Protein AF-A0AAV9K2X0-F1 (afdb_monomer)

pLDDT: mean 80.05, std 13.68, range [49.91, 96.88]

Secondary structure (DSSP, 8-state):
-HHHHHHHH-TTSTTPPPHHHHHT-PPPTTS-HHHHHHHHHHHHTT-SSPPPHHHHHHHHHHHHS---

Mean predicted aligned error: 8.77 Å

Sequence (68 aa):
MATDFMNRFGFNIENAPDWFYIQNLKKKPSESFREYAIRWRSEAARARPPMEESQMKDYFIRAQEPQI

Nearest PDB structures (foldseek):
  3kh1-assembly1_A  TM=4.028E-01  e=6.806E+00  Paramagnetospirillum magnetotacticum MS-1

Radius of gyration: 14.48 Å; Cα contacts (8 Å, |Δi|>4): 41; chains: 1; bounding box: 48×22×28 Å

Solvent-accessible surface area (backbone atoms only — not comparable to full-atom values): 4162 Å² total; per-residue (Å²): 110,70,65,56,49,44,71,75,65,51,73,58,70,86,69,30,48,45,71,67,58,59,39,66,53,62,77,54,92,91,51,53,72,67,58,38,53,53,51,52,52,58,50,47,75,48,20,59,76,75,67,53,73,69,56,50,53,56,37,56,54,57,30,69,53,80,87,127

Structure (mmCIF, N/CA/C/O backbone):
data_AF-A0AAV9K2X0-F1
#
_entry.id   AF-A0AAV9K2X0-F1
#
loop_
_atom_site.group_PDB
_atom_site.id
_atom_site.type_symbol
_atom_site.label_atom_id
_atom_site.label_alt_id
_atom_site.label_comp_id
_atom_site.label_asym_id
_atom_site.label_entity_id
_atom_site.label_seq_id
_atom_site.pdbx_PDB_ins_code
_atom_site.Cartn_x
_atom_site.Cartn_y
_atom_site.Cartn_z
_atom_site.occupancy
_atom_site.B_iso_or_equiv
_atom_site.auth_seq_id
_atom_site.auth_comp_id
_atom_site.auth_asym_id
_atom_site.auth_atom_id
_atom_site.pdbx_PDB_model_num
ATOM 1 N N . MET A 1 1 ? 33.628 6.187 -5.053 1.00 67.75 1 MET A N 1
ATOM 2 C CA . MET A 1 1 ? 32.628 7.100 -4.447 1.00 67.75 1 MET A CA 1
ATOM 3 C C . MET A 1 1 ? 31.196 6.726 -4.824 1.00 67.75 1 MET A C 1
ATOM 5 O O . MET A 1 1 ? 30.442 6.405 -3.920 1.00 67.75 1 MET A O 1
ATOM 9 N N . ALA A 1 2 ? 30.815 6.685 -6.108 1.00 62.84 2 ALA A N 1
ATOM 10 C CA . ALA A 1 2 ? 29.453 6.290 -6.510 1.00 62.84 2 ALA A CA 1
ATOM 11 C C . ALA A 1 2 ? 29.111 4.820 -6.182 1.00 62.84 2 ALA A C 1
ATOM 13 O O . ALA A 1 2 ? 28.030 4.539 -5.678 1.00 62.84 2 ALA A O 1
ATOM 14 N N . THR A 1 3 ? 30.051 3.894 -6.388 1.00 66.06 3 THR A N 1
ATOM 15 C CA . THR A 1 3 ? 29.857 2.462 -6.093 1.00 66.06 3 THR A CA 1
ATOM 16 C C . THR A 1 3 ? 29.678 2.193 -4.599 1.00 66.06 3 THR A C 1
ATOM 18 O O . THR A 1 3 ? 28.805 1.431 -4.217 1.00 66.06 3 THR A O 1
ATOM 21 N N . ASP A 1 4 ? 30.435 2.882 -3.743 1.00 73.69 4 ASP A N 1
ATOM 22 C CA . ASP A 1 4 ? 30.307 2.779 -2.282 1.00 73.69 4 ASP A CA 1
ATOM 23 C C . ASP A 1 4 ? 28.996 3.378 -1.767 1.00 73.69 4 ASP A C 1
ATOM 25 O O . ASP A 1 4 ? 28.368 2.821 -0.873 1.00 73.69 4 ASP A O 1
ATOM 29 N N . PHE A 1 5 ? 28.542 4.489 -2.356 1.00 65.94 5 PHE A N 1
ATOM 30 C CA . PHE A 1 5 ? 27.233 5.062 -2.051 1.00 65.94 5 PHE A CA 1
ATOM 31 C C . PHE A 1 5 ? 26.106 4.089 -2.426 1.00 65.94 5 PHE A C 1
ATOM 33 O O . PHE A 1 5 ? 25.211 3.839 -1.622 1.00 65.94 5 PHE A O 1
ATOM 40 N N . MET A 1 6 ? 26.190 3.471 -3.606 1.00 66.50 6 MET A N 1
ATOM 41 C CA . MET A 1 6 ? 25.243 2.444 -4.045 1.00 66.50 6 MET A CA 1
ATOM 42 C C . MET A 1 6 ? 25.340 1.163 -3.208 1.00 66.50 6 MET A C 1
ATOM 44 O O . MET A 1 6 ? 24.317 0.573 -2.916 1.00 66.50 6 MET A O 1
ATOM 48 N N . ASN A 1 7 ? 26.510 0.742 -2.737 1.00 66.62 7 ASN A N 1
ATOM 49 C CA . ASN A 1 7 ? 26.614 -0.442 -1.875 1.00 66.62 7 ASN A CA 1
ATOM 50 C C . ASN A 1 7 ? 26.097 -0.173 -0.454 1.00 66.62 7 ASN A C 1
ATOM 52 O O . ASN A 1 7 ? 25.526 -1.055 0.181 1.00 66.62 7 ASN A O 1
ATOM 56 N N . ARG A 1 8 ? 26.266 1.057 0.048 1.00 63.91 8 ARG A N 1
ATOM 57 C CA . ARG A 1 8 ? 25.871 1.448 1.408 1.00 63.91 8 ARG A CA 1
ATOM 58 C C . ARG A 1 8 ? 24.407 1.886 1.519 1.00 63.91 8 ARG A C 1
ATOM 60 O O . ARG A 1 8 ? 23.827 1.762 2.592 1.00 63.91 8 ARG A O 1
ATOM 67 N N . PHE A 1 9 ? 23.809 2.373 0.428 1.00 62.16 9 PHE A N 1
ATOM 68 C CA . PHE A 1 9 ? 22.418 2.853 0.371 1.00 62.16 9 PHE A CA 1
ATOM 69 C C . PHE A 1 9 ? 21.550 2.163 -0.697 1.00 62.16 9 PHE A C 1
ATOM 71 O O . PHE A 1 9 ? 20.338 2.372 -0.733 1.00 6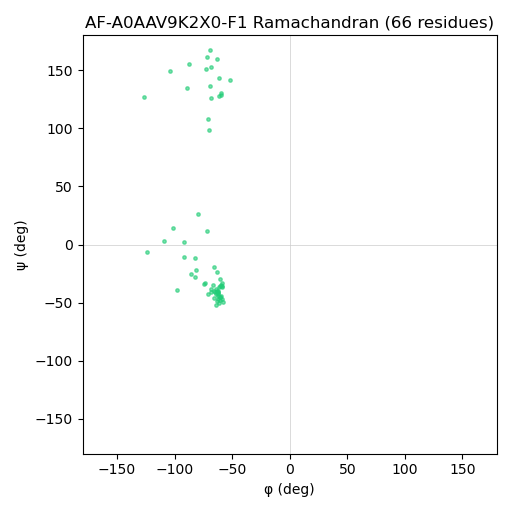2.16 9 PHE A O 1
ATOM 78 N N . GLY A 1 10 ? 22.117 1.308 -1.548 1.00 53.06 10 GLY A N 1
ATOM 79 C CA . GLY A 1 10 ? 21.409 0.522 -2.573 1.00 53.06 10 GLY A CA 1
ATOM 80 C C . GLY A 1 10 ? 20.715 -0.721 -2.024 1.00 53.06 10 GLY A C 1
ATOM 81 O O . GLY A 1 10 ? 20.441 -1.661 -2.759 1.00 53.06 10 GLY A O 1
ATOM 82 N N . PHE A 1 11 ? 20.349 -0.692 -0.746 1.00 50.00 11 PHE A N 1
ATOM 83 C CA . PHE A 1 11 ? 19.583 -1.724 -0.047 1.00 50.00 11 PHE A CA 1
ATOM 84 C C . PHE A 1 11 ? 18.095 -1.779 -0.468 1.00 50.00 11 PHE A C 1
ATOM 86 O O . PHE A 1 11 ? 17.274 -2.411 0.193 1.00 50.00 11 PHE A O 1
ATOM 93 N N . ASN A 1 12 ? 17.725 -1.081 -1.548 1.00 52.62 12 ASN A N 1
ATOM 94 C CA . ASN A 1 12 ? 16.340 -0.833 -1.961 1.00 52.62 12 ASN A 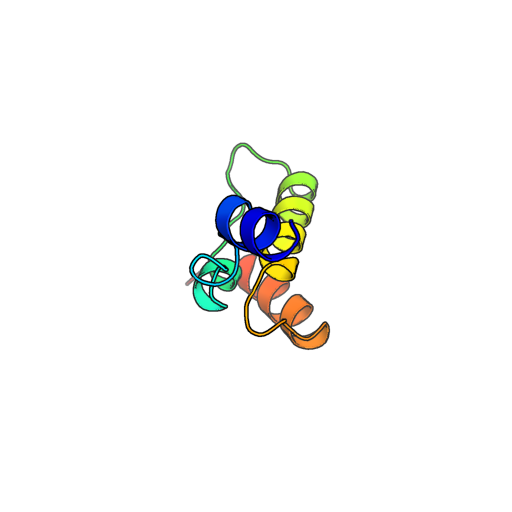CA 1
ATOM 95 C C . ASN A 1 12 ? 15.905 -1.598 -3.222 1.00 52.62 12 ASN A C 1
ATOM 97 O O . ASN A 1 12 ? 14.788 -1.383 -3.683 1.00 52.62 12 ASN A O 1
ATOM 101 N N . ILE A 1 13 ? 16.753 -2.453 -3.802 1.00 51.09 13 ILE A N 1
ATOM 102 C CA . ILE A 1 13 ? 16.374 -3.231 -4.996 1.00 51.09 13 ILE A CA 1
ATOM 103 C C . ILE A 1 13 ? 15.922 -4.648 -4.624 1.00 51.09 13 ILE A C 1
ATOM 105 O O . ILE A 1 13 ? 14.925 -5.108 -5.167 1.00 51.09 13 ILE A O 1
ATOM 109 N N . GLU A 1 14 ? 16.572 -5.307 -3.661 1.00 52.06 14 GLU A N 1
ATOM 110 C CA . GLU A 1 14 ? 16.199 -6.674 -3.249 1.00 52.06 14 GLU A CA 1
ATOM 111 C C . GLU A 1 14 ? 15.029 -6.715 -2.252 1.00 52.06 14 GLU A C 1
ATOM 113 O O . GLU A 1 14 ? 14.260 -7.668 -2.251 1.00 52.06 14 GLU A O 1
ATOM 118 N N . ASN A 1 15 ? 14.848 -5.658 -1.448 1.00 56.25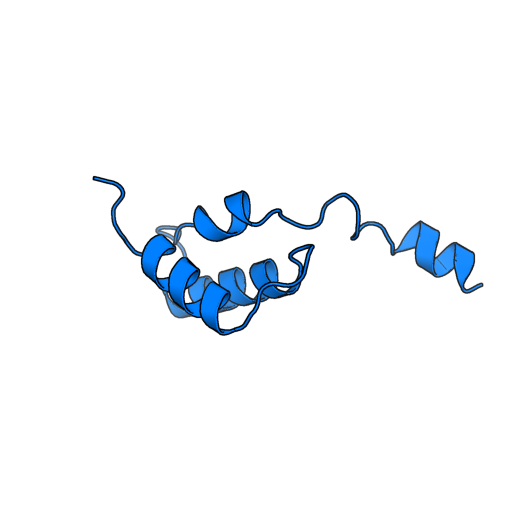 15 ASN A N 1
ATOM 119 C CA . ASN A 1 15 ? 13.765 -5.535 -0.458 1.00 56.25 15 ASN A CA 1
ATOM 120 C C . ASN A 1 15 ? 12.610 -4.637 -0.928 1.00 56.25 15 ASN A C 1
ATOM 122 O O . ASN 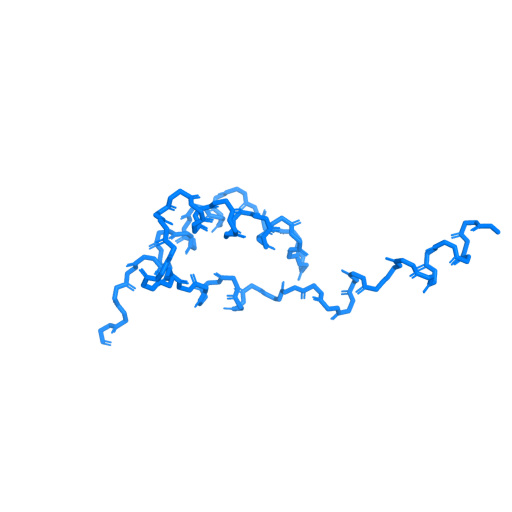A 1 15 ? 11.815 -4.165 -0.110 1.00 56.25 15 ASN A O 1
ATOM 126 N N . ALA A 1 16 ? 12.552 -4.314 -2.224 1.00 61.16 16 ALA A N 1
ATOM 127 C CA . ALA A 1 16 ? 11.413 -3.590 -2.768 1.00 61.16 16 ALA A CA 1
ATOM 128 C C . ALA A 1 16 ? 10.152 -4.433 -2.525 1.00 61.16 16 ALA A C 1
ATOM 130 O O . ALA A 1 16 ? 10.162 -5.620 -2.860 1.00 61.16 16 ALA A O 1
ATOM 131 N N . PRO A 1 17 ? 9.082 -3.867 -1.940 1.00 66.56 17 PRO A N 1
ATOM 132 C CA . PRO A 1 17 ? 7.870 -4.632 -1.743 1.00 66.56 17 PRO A CA 1
ATOM 133 C C . PRO A 1 17 ? 7.351 -5.108 -3.097 1.00 66.56 17 PRO A C 1
ATOM 135 O O . PRO A 1 17 ? 7.244 -4.322 -4.047 1.00 66.56 17 PRO A O 1
ATOM 138 N N . ASP A 1 18 ? 7.048 -6.398 -3.187 1.00 77.88 18 ASP A N 1
ATOM 139 C CA . ASP A 1 18 ? 6.371 -6.931 -4.354 1.00 77.88 18 ASP A CA 1
ATOM 140 C C . ASP A 1 18 ? 4.924 -6.416 -4.408 1.00 77.88 18 ASP A C 1
ATOM 142 O O . ASP A 1 18 ? 4.378 -5.822 -3.468 1.00 77.88 18 ASP A O 1
ATOM 146 N N . TRP A 1 19 ? 4.281 -6.618 -5.553 1.00 79.69 19 TRP A N 1
ATOM 147 C CA . TRP A 1 19 ? 2.911 -6.158 -5.759 1.00 79.69 19 TRP A CA 1
ATOM 148 C C . TRP A 1 19 ? 1.931 -6.796 -4.767 1.00 79.69 19 TRP A C 1
ATOM 150 O O . TRP A 1 19 ? 0.945 -6.160 -4.391 1.00 79.69 19 TRP A O 1
ATOM 160 N N . PHE A 1 20 ? 2.216 -8.015 -4.308 1.00 80.19 20 PHE A N 1
ATOM 161 C CA . PHE A 1 20 ? 1.356 -8.761 -3.400 1.00 80.19 20 PHE A CA 1
ATOM 162 C C . PHE A 1 20 ? 1.315 -8.119 -2.010 1.00 80.19 20 PHE A C 1
ATOM 164 O O . PHE A 1 20 ? 0.240 -7.974 -1.426 1.00 80.19 20 PHE A O 1
ATOM 171 N N . TYR A 1 21 ? 2.449 -7.646 -1.493 1.00 84.38 21 TYR A N 1
ATOM 172 C CA . TYR A 1 21 ? 2.488 -6.914 -0.228 1.00 84.38 21 TYR A CA 1
ATOM 173 C C . TYR A 1 21 ? 1.652 -5.625 -0.276 1.00 84.38 21 TYR A C 1
ATOM 175 O O . TYR A 1 21 ? 0.860 -5.362 0.631 1.00 84.38 21 TYR A O 1
ATOM 183 N N . ILE A 1 22 ? 1.778 -4.837 -1.350 1.00 87.25 22 ILE A N 1
ATOM 184 C CA . ILE A 1 22 ? 1.068 -3.555 -1.503 1.00 87.25 22 ILE A CA 1
ATOM 185 C C . ILE A 1 22 ? -0.451 -3.756 -1.572 1.00 87.25 22 ILE A C 1
ATOM 187 O O . ILE A 1 22 ? -1.210 -3.029 -0.928 1.00 87.25 22 ILE A O 1
ATOM 191 N N . GLN A 1 23 ? -0.903 -4.771 -2.309 1.00 83.38 23 GLN A N 1
ATOM 192 C CA . GLN A 1 23 ? -2.321 -5.134 -2.430 1.00 83.38 23 GLN A CA 1
ATOM 193 C C . GLN A 1 23 ? -2.951 -5.511 -1.086 1.00 83.38 23 GLN A C 1
ATOM 195 O O . GLN A 1 23 ? -4.114 -5.206 -0.824 1.00 83.38 23 GLN A O 1
ATOM 200 N N . ASN A 1 24 ? -2.171 -6.161 -0.225 1.00 85.69 24 ASN A N 1
ATOM 201 C CA . ASN A 1 24 ? -2.622 -6.650 1.072 1.00 85.69 24 ASN A CA 1
ATOM 202 C C . ASN A 1 24 ? -2.393 -5.650 2.209 1.00 85.69 24 ASN A C 1
ATOM 204 O O . ASN A 1 24 ? -2.713 -5.933 3.366 1.00 85.69 24 ASN A O 1
ATOM 208 N N . LEU A 1 25 ? -1.862 -4.466 1.906 1.00 89.56 25 LEU A N 1
ATOM 209 C CA . LEU A 1 25 ? -1.596 -3.445 2.900 1.00 89.56 25 LEU A CA 1
ATOM 210 C C . LEU A 1 25 ? -2.917 -2.867 3.415 1.00 89.56 25 LEU A C 1
ATOM 212 O O . LEU A 1 25 ? -3.513 -2.003 2.785 1.00 89.56 25 LEU A O 1
ATOM 216 N N . LYS A 1 26 ? -3.384 -3.336 4.574 1.00 90.31 26 LYS A N 1
ATOM 217 C CA . LYS A 1 26 ? -4.636 -2.866 5.178 1.00 90.31 26 LYS A CA 1
ATOM 218 C C . LYS A 1 26 ? -4.430 -1.635 6.054 1.00 90.31 26 LYS A C 1
ATOM 220 O O . LYS A 1 26 ? -3.343 -1.398 6.602 1.00 90.31 26 LYS A O 1
ATOM 225 N N . LYS A 1 27 ? -5.509 -0.866 6.201 1.00 92.25 27 LYS A N 1
ATOM 226 C CA . LYS A 1 27 ? -5.591 0.222 7.170 1.00 92.25 27 LYS A CA 1
ATOM 227 C C . LYS A 1 27 ? -5.597 -0.359 8.586 1.00 92.25 27 LYS A C 1
ATOM 229 O O . LYS A 1 27 ? -6.445 -1.178 8.928 1.00 92.25 27 LYS A O 1
ATOM 234 N N . LYS A 1 28 ? -4.685 0.102 9.434 1.00 92.44 28 LYS A N 1
ATOM 235 C CA . LYS A 1 28 ? -4.637 -0.236 10.858 1.00 92.44 28 LYS A CA 1
ATOM 236 C C . LYS A 1 28 ? -5.771 0.474 11.618 1.00 92.44 28 LYS A C 1
ATOM 238 O O . LYS A 1 28 ? -6.164 1.585 11.242 1.00 92.44 28 LYS A O 1
ATOM 243 N N . PRO A 1 29 ? -6.278 -0.096 12.725 1.00 93.44 29 PRO A N 1
ATOM 244 C CA . PRO A 1 29 ? -7.253 0.594 13.574 1.00 93.44 29 PRO A CA 1
ATOM 245 C C . PRO A 1 29 ? -6.726 1.923 14.134 1.00 93.44 29 PRO A C 1
ATOM 247 O O . PRO A 1 29 ? -7.486 2.874 14.265 1.00 93.44 29 PRO A O 1
ATOM 250 N N . SER A 1 30 ? -5.418 1.996 14.405 1.00 95.56 30 SER A N 1
ATOM 251 C CA . SER A 1 30 ? -4.750 3.143 15.030 1.00 95.56 30 SER A CA 1
ATOM 252 C C . SER A 1 30 ? -4.388 4.288 14.082 1.00 95.56 30 SER A C 1
ATOM 254 O O . SER A 1 30 ? -3.964 5.333 14.558 1.00 95.56 30 SER A O 1
ATOM 256 N N . GLU A 1 31 ? -4.479 4.098 12.763 1.00 94.62 31 GLU A N 1
ATOM 257 C CA . GLU A 1 31 ? -4.147 5.148 11.789 1.00 94.62 31 GLU A CA 1
ATOM 258 C C . GLU A 1 31 ? -5.418 5.756 11.187 1.00 94.62 31 GLU A C 1
ATOM 260 O O . GLU A 1 31 ? -6.442 5.084 11.030 1.00 94.62 31 GLU A O 1
ATOM 265 N N . SER A 1 32 ? -5.366 7.032 10.822 1.00 96.38 32 SER A N 1
ATOM 266 C CA . SER A 1 32 ? -6.404 7.692 10.032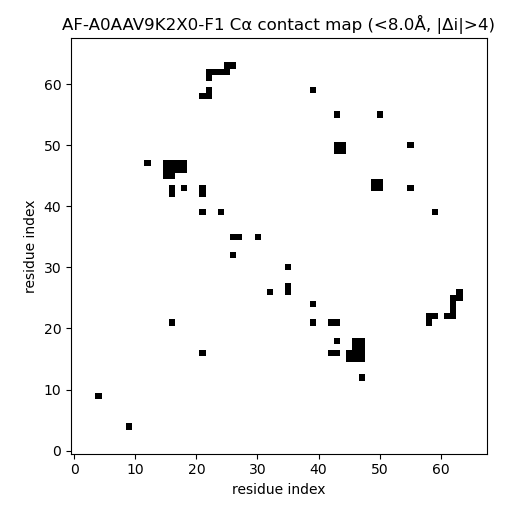 1.00 96.38 32 SER A CA 1
ATOM 267 C C . SER A 1 32 ? -6.385 7.209 8.576 1.00 96.38 32 SER A C 1
ATOM 269 O O . SER A 1 32 ? -5.392 6.673 8.081 1.00 96.38 32 SER A O 1
ATOM 271 N N . PHE A 1 33 ? -7.482 7.426 7.843 1.00 93.00 33 PHE A N 1
ATOM 272 C CA . PHE A 1 33 ? -7.527 7.108 6.410 1.00 93.00 33 PHE A CA 1
ATOM 273 C C . PHE A 1 33 ? -6.458 7.869 5.609 1.00 93.00 33 PHE A C 1
ATOM 275 O O . PHE A 1 33 ? -5.849 7.318 4.696 1.00 93.00 33 PHE A O 1
ATOM 282 N N . ARG A 1 34 ? -6.185 9.126 5.980 1.00 95.62 34 ARG A N 1
ATOM 283 C CA . ARG A 1 34 ? -5.165 9.952 5.324 1.00 95.62 34 ARG A CA 1
ATOM 284 C C . ARG A 1 34 ? -3.757 9.397 5.53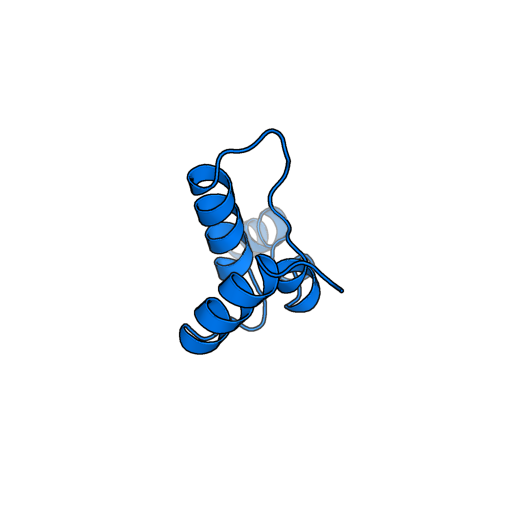8 1.00 95.62 34 ARG A C 1
ATOM 286 O O . ARG A 1 34 ? -2.999 9.309 4.578 1.00 95.62 34 ARG A O 1
ATOM 293 N N . GLU A 1 35 ? -3.413 9.019 6.768 1.00 96.88 35 GLU A N 1
ATOM 294 C CA . GLU A 1 35 ? -2.113 8.404 7.080 1.00 96.88 35 GLU A CA 1
ATOM 295 C C . GLU A 1 35 ? -1.939 7.081 6.339 1.00 96.88 35 GLU A C 1
ATOM 297 O O . GLU A 1 35 ? -0.895 6.850 5.730 1.00 96.88 35 GLU A O 1
ATOM 302 N N . TYR A 1 36 ? -2.994 6.267 6.304 1.00 95.12 36 TYR A N 1
ATOM 303 C CA . TYR A 1 36 ? -3.022 5.048 5.511 1.00 95.12 36 TYR A CA 1
ATOM 304 C C . TYR A 1 36 ? -2.780 5.316 4.017 1.00 95.12 36 TYR A C 1
ATOM 306 O O . TYR A 1 36 ? -1.914 4.680 3.422 1.00 95.12 36 TYR A O 1
ATOM 314 N N . ALA A 1 37 ? -3.487 6.275 3.410 1.00 93.44 37 ALA A N 1
ATOM 315 C CA . ALA A 1 37 ? -3.341 6.595 1.989 1.00 93.44 37 ALA A CA 1
ATOM 316 C C . ALA A 1 37 ? -1.927 7.092 1.646 1.00 93.44 37 ALA A C 1
ATOM 318 O O . ALA A 1 37 ? -1.358 6.700 0.626 1.00 93.44 37 ALA A O 1
ATOM 319 N N . ILE A 1 38 ? -1.334 7.912 2.520 1.00 94.56 38 ILE A N 1
ATOM 320 C CA . ILE A 1 38 ? 0.056 8.366 2.385 1.00 94.56 38 ILE A CA 1
ATOM 321 C C . ILE A 1 38 ? 1.012 7.172 2.462 1.00 94.56 38 ILE A C 1
ATOM 323 O O . ILE A 1 38 ? 1.865 7.020 1.591 1.00 94.56 38 ILE A O 1
ATOM 327 N N . ARG A 1 39 ? 0.854 6.302 3.466 1.00 93.69 39 ARG A N 1
ATOM 328 C CA . ARG A 1 39 ? 1.692 5.110 3.653 1.00 93.69 39 ARG A CA 1
ATOM 329 C C . ARG A 1 39 ? 1.594 4.158 2.465 1.00 93.69 39 ARG A C 1
ATOM 331 O O . ARG A 1 39 ? 2.621 3.736 1.945 1.00 93.69 39 ARG A O 1
ATOM 338 N N . TRP A 1 40 ? 0.379 3.865 2.011 1.00 92.62 40 TRP A N 1
ATOM 339 C CA . TRP A 1 40 ? 0.137 3.000 0.861 1.00 92.62 40 TRP A CA 1
ATOM 340 C C . TRP A 1 40 ? 0.810 3.549 -0.398 1.00 92.62 40 TRP A C 1
ATOM 342 O O . TRP A 1 40 ? 1.545 2.827 -1.065 1.00 92.62 40 TRP A O 1
ATOM 352 N N . ARG A 1 41 ? 0.647 4.850 -0.678 1.00 91.44 41 ARG A N 1
ATOM 353 C CA . ARG A 1 41 ? 1.284 5.507 -1.829 1.00 91.44 41 ARG A CA 1
ATOM 354 C C . ARG A 1 41 ? 2.813 5.479 -1.748 1.00 91.44 41 ARG A C 1
ATOM 356 O O . ARG A 1 41 ? 3.460 5.235 -2.762 1.00 91.44 41 ARG A O 1
ATOM 363 N N . SER A 1 42 ? 3.385 5.717 -0.568 1.00 89.75 42 SER A N 1
ATOM 364 C CA . SER A 1 42 ? 4.837 5.661 -0.353 1.00 89.75 42 SER A CA 1
ATOM 365 C C . SER A 1 42 ? 5.405 4.261 -0.587 1.00 89.75 42 SER A C 1
ATOM 367 O O . SER A 1 42 ? 6.468 4.133 -1.186 1.00 89.75 42 SER A O 1
ATOM 369 N N . GLU A 1 43 ? 4.701 3.213 -0.156 1.00 88.38 43 GLU A N 1
ATOM 370 C CA . GLU A 1 43 ? 5.112 1.827 -0.400 1.00 88.38 43 GLU A CA 1
ATOM 371 C C . GLU A 1 43 ? 4.942 1.441 -1.880 1.00 88.38 43 GLU A C 1
ATOM 373 O O . GLU A 1 43 ? 5.859 0.880 -2.477 1.00 88.38 43 GLU A O 1
ATOM 378 N N . ALA A 1 44 ? 3.831 1.826 -2.519 1.00 87.00 44 ALA A N 1
ATOM 379 C CA . ALA A 1 44 ? 3.595 1.568 -3.941 1.00 87.00 44 ALA A CA 1
ATOM 380 C C . ALA A 1 44 ? 4.650 2.235 -4.844 1.00 87.00 44 ALA A C 1
ATOM 382 O O . ALA A 1 44 ? 5.090 1.641 -5.826 1.00 87.00 44 ALA A O 1
ATOM 383 N N . ALA A 1 45 ? 5.119 3.437 -4.489 1.00 85.12 45 ALA A N 1
ATOM 384 C CA . ALA A 1 45 ? 6.188 4.133 -5.210 1.00 85.12 45 ALA A CA 1
ATOM 385 C C . ALA A 1 45 ? 7.556 3.422 -5.127 1.00 85.12 45 ALA A C 1
ATOM 387 O O . ALA A 1 45 ? 8.436 3.683 -5.947 1.00 85.12 45 ALA A O 1
ATOM 388 N N . ARG A 1 46 ? 7.745 2.535 -4.141 1.00 84.50 46 ARG A N 1
ATOM 389 C CA . ARG A 1 46 ? 8.966 1.734 -3.955 1.00 84.50 46 ARG A CA 1
ATOM 390 C C . ARG A 1 46 ? 8.894 0.375 -4.653 1.00 84.50 46 ARG A C 1
ATOM 392 O O . ARG A 1 46 ? 9.921 -0.297 -4.727 1.00 84.50 46 ARG A O 1
ATOM 399 N N . ALA A 1 47 ? 7.719 -0.027 -5.143 1.00 83.00 47 ALA A N 1
ATOM 400 C CA . ALA A 1 47 ? 7.504 -1.338 -5.739 1.00 83.00 47 ALA A CA 1
ATOM 401 C C . ALA A 1 47 ? 8.378 -1.556 -6.982 1.00 83.00 47 ALA A C 1
ATOM 403 O O . ALA A 1 47 ? 8.619 -0.642 -7.781 1.00 83.00 47 ALA A O 1
ATOM 404 N N . ARG A 1 48 ? 8.854 -2.794 -7.144 1.00 81.12 48 ARG A N 1
ATOM 405 C CA . ARG A 1 48 ? 9.621 -3.226 -8.315 1.00 81.12 48 ARG A CA 1
ATOM 406 C C . ARG A 1 48 ? 8.979 -4.479 -8.928 1.00 81.12 48 ARG A C 1
ATOM 408 O O . ARG A 1 48 ? 8.780 -5.451 -8.207 1.00 81.12 48 ARG A O 1
ATOM 415 N N . PRO A 1 49 ? 8.680 -4.473 -10.241 1.00 82.88 49 PRO A N 1
ATOM 416 C CA . PRO A 1 49 ? 8.763 -3.323 -11.151 1.00 82.88 49 PRO A CA 1
ATOM 417 C C . PRO A 1 49 ? 7.799 -2.186 -10.741 1.00 82.88 49 PRO A C 1
ATOM 419 O O . PRO A 1 49 ? 6.859 -2.444 -9.980 1.00 82.88 49 PRO A O 1
ATOM 422 N N . PRO A 1 50 ? 8.046 -0.935 -11.193 1.00 80.25 50 PRO A N 1
ATOM 423 C CA . PRO A 1 50 ? 7.151 0.187 -10.927 1.00 80.25 50 PRO A CA 1
ATOM 424 C C . PRO A 1 50 ? 5.716 -0.152 -11.323 1.00 80.25 50 PRO A C 1
ATOM 426 O O . PRO A 1 50 ? 5.485 -0.828 -12.324 1.00 80.25 50 PRO A O 1
ATOM 429 N N . MET A 1 51 ? 4.764 0.309 -10.523 1.00 83.12 51 MET A N 1
ATOM 430 C CA . MET A 1 51 ? 3.345 0.104 -10.776 1.00 83.12 51 MET A CA 1
ATOM 431 C C . MET A 1 51 ? 2.803 1.249 -11.633 1.00 83.12 51 MET A C 1
ATOM 433 O O . MET A 1 51 ? 3.079 2.413 -11.348 1.00 83.12 51 MET A O 1
ATOM 437 N N . GLU A 1 52 ? 2.013 0.930 -12.654 1.00 86.81 52 GLU A N 1
ATOM 438 C CA . GLU A 1 52 ? 1.325 1.943 -13.456 1.00 86.81 52 GLU A CA 1
ATOM 439 C C . GLU A 1 52 ? 0.238 2.648 -12.632 1.00 86.81 52 GLU A C 1
ATOM 441 O O . GLU A 1 52 ? -0.346 2.071 -11.711 1.00 86.81 52 GLU A O 1
ATOM 446 N N . GLU A 1 53 ? -0.092 3.896 -12.971 1.00 85.94 53 GLU A N 1
ATOM 447 C CA . GLU A 1 53 ? -1.088 4.672 -12.216 1.00 85.94 53 GLU A CA 1
ATOM 448 C C . GLU A 1 53 ? -2.473 3.995 -12.203 1.00 85.94 53 GLU A C 1
ATOM 450 O O . GLU A 1 53 ? -3.186 4.039 -11.198 1.00 85.94 53 GLU A O 1
ATOM 455 N N . SER A 1 54 ? -2.852 3.332 -13.300 1.00 88.62 54 SER A N 1
ATOM 456 C CA . SER A 1 54 ? -4.090 2.547 -13.391 1.00 88.62 54 SER A CA 1
ATOM 457 C C . SER A 1 54 ? -4.099 1.387 -12.393 1.00 88.62 54 SER A C 1
ATOM 459 O O . SER A 1 54 ? -5.051 1.229 -11.634 1.00 88.62 54 SER A O 1
ATOM 461 N N . GLN A 1 55 ? -2.998 0.639 -12.319 1.00 87.12 55 GLN A N 1
ATOM 462 C CA . GLN A 1 55 ? -2.830 -0.461 -11.373 1.00 87.12 55 GLN A CA 1
ATOM 463 C C . GLN A 1 55 ? -2.841 0.038 -9.924 1.00 87.12 55 GLN A C 1
ATOM 465 O O . GLN A 1 55 ? -3.443 -0.600 -9.061 1.00 87.12 55 GLN A O 1
ATOM 470 N N . MET A 1 56 ? -2.233 1.199 -9.649 1.00 88.12 56 MET A N 1
ATOM 471 C CA . MET A 1 56 ? -2.275 1.801 -8.314 1.00 88.12 56 MET A CA 1
ATOM 472 C C . MET A 1 56 ? -3.711 2.085 -7.869 1.00 88.12 56 MET A C 1
ATOM 474 O O . MET A 1 56 ? -4.064 1.781 -6.731 1.00 88.12 56 MET A O 1
ATOM 478 N N . LYS A 1 57 ? -4.544 2.643 -8.757 1.00 88.06 57 LYS A N 1
ATOM 479 C CA . LYS A 1 57 ? -5.959 2.918 -8.461 1.00 88.06 57 LYS A CA 1
ATOM 480 C C . LYS A 1 57 ? -6.711 1.627 -8.152 1.00 88.06 57 LYS A C 1
ATOM 482 O O . LYS A 1 57 ? -7.342 1.535 -7.100 1.00 88.06 57 LYS A O 1
ATOM 487 N N . ASP A 1 58 ? -6.576 0.622 -9.012 1.00 89.81 58 ASP A N 1
ATOM 488 C CA . ASP A 1 58 ? -7.272 -0.656 -8.859 1.00 89.81 58 ASP A CA 1
ATOM 489 C C . ASP A 1 58 ? -6.896 -1.368 -7.556 1.00 89.81 58 ASP A C 1
ATOM 491 O O . ASP A 1 58 ? -7.763 -1.873 -6.840 1.00 89.81 58 ASP A O 1
A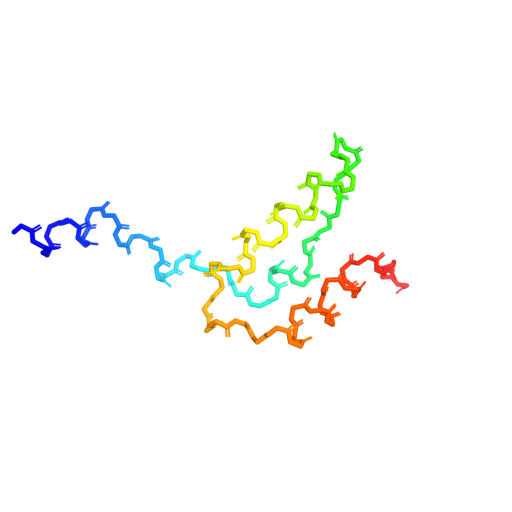TOM 495 N N . TYR A 1 59 ? -5.604 -1.411 -7.223 1.00 88.44 59 TYR A N 1
ATOM 496 C CA . TYR A 1 59 ? -5.146 -2.081 -6.009 1.00 88.44 59 TYR A CA 1
ATOM 497 C C . TYR A 1 59 ? -5.458 -1.294 -4.744 1.00 88.44 59 TYR A C 1
ATOM 499 O O . TYR A 1 59 ? -5.775 -1.906 -3.726 1.00 88.44 59 TYR A O 1
ATOM 507 N N . PHE A 1 60 ? -5.426 0.040 -4.789 1.00 89.12 60 PHE A N 1
ATOM 508 C CA . PHE A 1 60 ? -5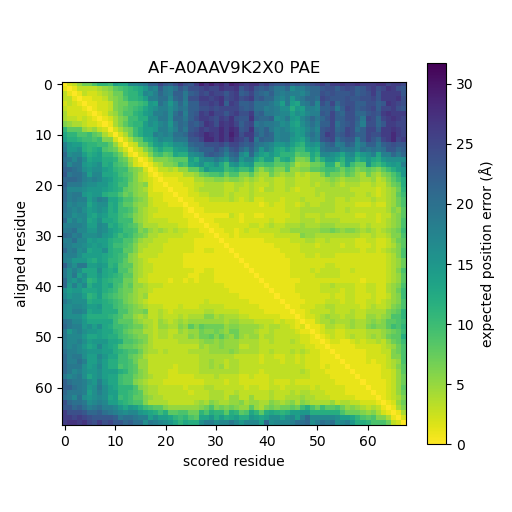.815 0.852 -3.640 1.00 89.12 60 PHE A CA 1
ATOM 509 C C . PHE A 1 60 ? -7.287 0.629 -3.270 1.00 89.12 60 PHE A C 1
ATOM 511 O O . PHE A 1 60 ? -7.600 0.487 -2.087 1.00 89.12 60 PHE A O 1
ATOM 518 N N . ILE A 1 61 ? -8.170 0.535 -4.274 1.00 88.69 61 ILE A N 1
ATOM 519 C CA . ILE A 1 61 ? -9.597 0.236 -4.086 1.00 88.69 61 ILE A CA 1
ATOM 520 C C . ILE A 1 61 ? -9.773 -1.169 -3.499 1.00 88.69 61 ILE A C 1
ATOM 522 O O . ILE A 1 61 ? -10.376 -1.304 -2.437 1.00 88.69 61 ILE A O 1
ATOM 52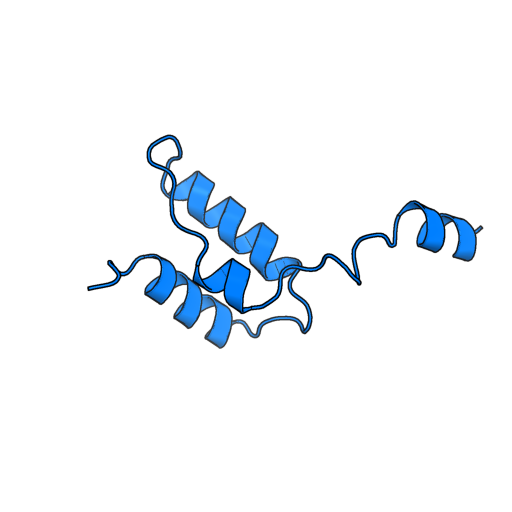6 N N . ARG A 1 62 ? -9.159 -2.197 -4.104 1.00 86.56 62 ARG A N 1
ATOM 527 C CA . ARG A 1 62 ? -9.213 -3.581 -3.588 1.00 86.56 62 ARG A CA 1
ATOM 528 C C . ARG A 1 62 ? -8.666 -3.711 -2.167 1.00 86.56 62 ARG A C 1
ATOM 530 O O . ARG A 1 62 ? -9.189 -4.472 -1.357 1.00 86.56 62 ARG A O 1
ATOM 537 N N . ALA A 1 63 ? -7.636 -2.944 -1.813 1.00 85.25 63 ALA A N 1
ATOM 538 C CA . ALA A 1 63 ? -7.095 -2.947 -0.459 1.00 85.25 63 ALA A CA 1
ATOM 539 C C . ALA A 1 63 ? -8.122 -2.454 0.584 1.00 85.25 63 ALA A C 1
ATOM 541 O O . ALA A 1 63 ? -8.017 -2.851 1.747 1.00 85.25 63 ALA A O 1
ATOM 542 N N . GLN A 1 64 ? -9.128 -1.657 0.190 1.00 81.69 64 GLN A N 1
ATOM 543 C CA . GLN A 1 64 ? -10.232 -1.231 1.066 1.00 81.69 64 GLN A CA 1
ATOM 544 C C . GLN A 1 64 ? -11.342 -2.274 1.208 1.00 81.69 64 GLN A C 1
ATOM 546 O O . GLN A 1 64 ? -12.095 -2.218 2.179 1.00 81.69 64 GLN A O 1
ATOM 551 N N . GLU A 1 65 ? -11.460 -3.207 0.265 1.00 79.00 65 GLU A N 1
ATOM 552 C CA . GLU A 1 65 ? -12.531 -4.195 0.297 1.00 79.00 65 GLU A CA 1
ATOM 553 C C . GLU A 1 65 ? -12.320 -5.179 1.466 1.00 79.00 65 GLU A C 1
ATOM 555 O O . GLU A 1 65 ? -11.183 -5.625 1.725 1.00 79.00 65 GLU A O 1
ATOM 560 N N . PRO A 1 66 ? -13.394 -5.515 2.210 1.00 68.06 66 PRO A N 1
ATOM 561 C CA . PRO A 1 66 ? -13.376 -6.655 3.112 1.00 68.06 66 PRO A CA 1
ATOM 562 C C . PRO A 1 66 ? -13.121 -7.914 2.277 1.00 68.06 66 PRO A C 1
ATOM 564 O O . PRO A 1 66 ? -13.808 -8.142 1.285 1.00 68.06 66 PRO A O 1
ATOM 567 N N . GLN A 1 67 ? -12.133 -8.726 2.658 1.00 59.53 67 GLN A N 1
ATOM 568 C CA . GLN A 1 67 ? -11.998 -10.066 2.084 1.00 59.53 67 GLN A CA 1
ATOM 569 C C . GLN A 1 67 ? -13.157 -10.885 2.658 1.00 59.53 67 GLN A C 1
ATOM 571 O O . GLN A 1 67 ? -13.190 -11.100 3.870 1.00 59.53 67 GLN A O 1
ATOM 576 N N . ILE A 1 68 ? -14.147 -11.187 1.815 1.00 49.91 68 ILE A N 1
ATOM 577 C CA . ILE A 1 68 ? -15.324 -11.999 2.160 1.00 49.91 68 ILE A CA 1
ATOM 578 C C . ILE A 1 68 ? -14.880 -13.435 2.435 1.00 49.91 68 ILE A C 1
ATOM 580 O O . ILE A 1 68 ? -14.046 -13.939 1.649 1.00 49.91 68 ILE A O 1
#

Foldseek 3Di:
DVVVCCVVPVPLPVPQDEPVCLLQQADDPPDDPVRSVVVSVVSQCSYPPRDDPVRSVVSVVNNPDDPD

Organism: NCBI:txid50273